Protein AF-A0A939U346-F1 (afdb_monomer)

pLDDT: mean 86.93, std 12.24, range [33.03, 98.25]

Structure (mmCIF, N/CA/C/O backbone):
data_AF-A0A939U346-F1
#
_entry.id   AF-A0A939U346-F1
#
loop_
_atom_site.group_PDB
_atom_site.id
_atom_site.type_symbol
_atom_site.label_atom_id
_atom_site.label_alt_id
_atom_site.label_comp_id
_atom_site.label_asym_id
_atom_site.label_entity_id
_atom_site.label_seq_id
_atom_site.pdbx_PDB_ins_code
_atom_site.Cartn_x
_atom_site.Cartn_y
_atom_site.Cartn_z
_atom_site.occupancy
_atom_site.B_iso_or_equiv
_atom_site.auth_seq_id
_atom_site.auth_comp_id
_atom_site.auth_asym_id
_atom_site.auth_atom_id
_atom_site.pdbx_PDB_model_num
ATOM 1 N N . SER A 1 1 ? -8.311 13.106 3.183 1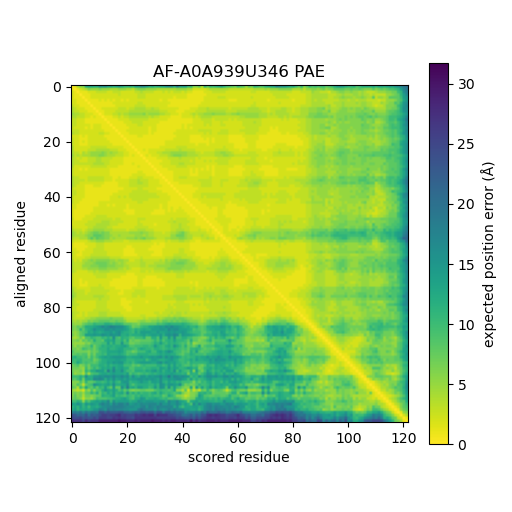.00 68.81 1 SER A N 1
ATOM 2 C CA . SER A 1 1 ? -8.637 11.685 2.980 1.00 68.81 1 SER A CA 1
ATOM 3 C C . SER A 1 1 ? -7.372 10.909 3.173 1.00 68.81 1 SER A C 1
ATOM 5 O O . SER A 1 1 ? -6.352 11.348 2.651 1.00 68.81 1 SER A O 1
ATOM 7 N N . ASP A 1 2 ? -7.457 9.799 3.887 1.00 86.19 2 ASP A N 1
ATOM 8 C CA . ASP A 1 2 ? -6.321 8.907 4.074 1.00 86.19 2 ASP A CA 1
ATOM 9 C C . ASP A 1 2 ? -5.951 8.229 2.758 1.00 86.19 2 ASP A C 1
ATOM 11 O O . ASP A 1 2 ? -6.724 8.220 1.787 1.00 86.19 2 ASP A O 1
ATOM 15 N N . PHE A 1 3 ? -4.748 7.681 2.712 1.00 90.31 3 PHE A N 1
ATOM 16 C CA . PHE A 1 3 ? -4.232 6.973 1.557 1.00 90.31 3 PHE A CA 1
ATOM 17 C C . PHE A 1 3 ? -3.382 5.786 1.999 1.00 90.31 3 PHE A C 1
ATOM 19 O O . PHE A 1 3 ? -2.921 5.714 3.136 1.00 90.31 3 PHE A O 1
ATOM 26 N N . VAL A 1 4 ? -3.178 4.861 1.072 1.00 91.94 4 VAL A N 1
ATOM 27 C CA . VAL A 1 4 ? -2.206 3.779 1.168 1.00 91.94 4 VAL A CA 1
ATOM 28 C C . VAL A 1 4 ? -1.236 3.891 0.002 1.00 91.94 4 VAL A C 1
ATOM 30 O O . VAL A 1 4 ? -1.621 4.288 -1.102 1.00 91.94 4 VAL A O 1
ATOM 33 N N . GLU A 1 5 ? 0.013 3.519 0.247 1.00 92.88 5 GLU A N 1
ATOM 34 C CA . GLU A 1 5 ? 1.037 3.408 -0.784 1.00 92.88 5 GLU A CA 1
ATOM 35 C C . GLU A 1 5 ? 1.495 1.966 -0.927 1.00 92.88 5 GLU A C 1
ATOM 37 O O . GLU A 1 5 ? 1.801 1.285 0.053 1.00 92.88 5 GLU A O 1
ATOM 42 N N . LEU A 1 6 ? 1.547 1.498 -2.170 1.00 93.62 6 LEU A N 1
ATOM 43 C CA . LEU A 1 6 ? 2.166 0.226 -2.510 1.00 93.62 6 LEU A CA 1
ATOM 44 C C . LEU A 1 6 ? 3.575 0.497 -3.019 1.00 93.62 6 LEU A C 1
ATOM 46 O O . LEU A 1 6 ? 3.736 1.136 -4.054 1.00 93.62 6 LEU A O 1
ATOM 50 N N . TYR A 1 7 ? 4.574 -0.012 -2.307 1.00 92.19 7 TYR A N 1
ATOM 51 C CA . TYR A 1 7 ? 5.979 0.096 -2.682 1.00 92.19 7 TYR A CA 1
ATOM 52 C C . TYR A 1 7 ? 6.494 -1.221 -3.265 1.00 92.19 7 TYR A C 1
ATOM 54 O O . TYR A 1 7 ? 6.305 -2.290 -2.674 1.00 92.19 7 TYR A O 1
ATOM 62 N N . ASN A 1 8 ? 7.192 -1.160 -4.399 1.00 93.25 8 ASN A N 1
ATOM 63 C CA . ASN A 1 8 ? 7.899 -2.316 -4.941 1.00 93.25 8 ASN A CA 1
ATOM 64 C C . ASN A 1 8 ? 9.378 -2.312 -4.527 1.00 93.25 8 ASN A C 1
ATOM 66 O O . ASN A 1 8 ? 10.244 -1.838 -5.259 1.00 93.25 8 ASN A O 1
ATOM 70 N N . GLY A 1 9 ? 9.673 -2.938 -3.387 1.00 90.56 9 GLY A N 1
ATOM 71 C CA . GLY A 1 9 ? 11.047 -3.152 -2.914 1.00 90.56 9 GLY A CA 1
ATOM 72 C C . GLY A 1 9 ? 11.808 -4.298 -3.599 1.00 90.56 9 GLY A C 1
ATOM 73 O O . GLY A 1 9 ? 12.868 -4.694 -3.119 1.00 90.56 9 GLY A O 1
ATOM 74 N N . GLY A 1 10 ? 11.258 -4.900 -4.658 1.00 90.62 10 GLY A N 1
ATOM 75 C CA . GLY A 1 10 ? 11.911 -5.958 -5.428 1.00 90.62 10 GLY A CA 1
ATOM 76 C C . GLY A 1 10 ? 12.780 -5.426 -6.572 1.00 90.62 10 GLY A C 1
ATOM 77 O O . GLY A 1 10 ? 12.800 -4.238 -6.865 1.00 90.62 10 GLY A O 1
ATOM 78 N N . ASN A 1 11 ? 13.455 -6.337 -7.281 1.00 94.62 11 ASN A N 1
ATOM 79 C CA . ASN A 1 11 ? 14.344 -5.998 -8.407 1.00 94.62 11 ASN A CA 1
ATOM 80 C C . ASN A 1 11 ? 13.662 -6.062 -9.788 1.00 94.62 11 ASN A C 1
ATOM 82 O O . ASN A 1 11 ? 14.317 -5.869 -10.810 1.00 94.62 11 ASN A O 1
ATOM 86 N N . GLY A 1 12 ? 12.369 -6.390 -9.845 1.00 95.81 12 GLY A N 1
ATOM 87 C CA . GLY A 1 12 ? 11.603 -6.501 -11.088 1.00 95.81 12 GLY A CA 1
ATOM 88 C C . GLY A 1 12 ? 10.267 -5.779 -10.991 1.00 95.81 12 GLY A C 1
ATOM 89 O O . GLY A 1 12 ? 9.732 -5.612 -9.897 1.00 95.81 12 GLY A O 1
ATOM 90 N N . ALA A 1 13 ? 9.727 -5.351 -12.133 1.00 96.81 13 ALA A N 1
ATOM 91 C CA . ALA A 1 13 ? 8.409 -4.730 -12.174 1.00 96.81 13 ALA A CA 1
ATOM 92 C C . ALA A 1 13 ? 7.316 -5.732 -11.766 1.00 96.81 13 ALA A C 1
ATOM 94 O O . ALA A 1 13 ? 7.331 -6.888 -12.196 1.00 96.81 13 ALA A O 1
ATOM 95 N N . VAL A 1 14 ? 6.353 -5.277 -10.964 1.00 96.81 14 VAL A N 1
ATOM 96 C CA . VAL A 1 14 ? 5.215 -6.083 -10.504 1.00 96.81 14 VAL A CA 1
ATOM 97 C C . VAL A 1 14 ? 3.944 -5.573 -11.166 1.00 96.81 14 VAL A C 1
ATOM 99 O O . VAL A 1 14 ? 3.558 -4.427 -10.953 1.00 96.81 14 VAL A O 1
ATOM 102 N N . SER A 1 15 ? 3.283 -6.427 -11.951 1.00 96.81 15 SER A N 1
ATOM 103 C CA . SER A 1 15 ? 1.941 -6.142 -12.465 1.00 96.81 15 SER A CA 1
ATOM 104 C C . SER A 1 15 ? 0.899 -6.389 -11.378 1.00 96.81 15 SER A C 1
ATOM 106 O O . SER A 1 15 ? 0.858 -7.466 -10.779 1.00 96.81 15 SER A O 1
ATOM 108 N N . LEU A 1 16 ? 0.030 -5.402 -11.169 1.00 97.00 16 LEU A N 1
ATOM 109 C CA . LEU A 1 16 ? -1.098 -5.476 -10.244 1.00 97.00 16 LEU A CA 1
ATOM 110 C C . LEU A 1 16 ? -2.385 -5.975 -10.910 1.00 97.00 16 LEU A C 1
ATOM 112 O O . LEU A 1 16 ? -3.455 -5.936 -10.306 1.00 97.00 16 LEU A O 1
ATOM 116 N N . GLN A 1 17 ? -2.308 -6.478 -12.146 1.00 96.94 17 GLN A N 1
ATOM 117 C CA . GLN A 1 17 ? -3.472 -7.031 -12.825 1.00 96.94 17 GLN A CA 1
ATOM 118 C C . GLN A 1 17 ? -4.093 -8.167 -12.002 1.00 96.94 17 GLN A C 1
ATOM 120 O O . GLN A 1 17 ? -3.458 -9.186 -11.727 1.00 96.94 17 GLN A O 1
ATOM 125 N N . GLY A 1 18 ? -5.361 -7.990 -11.630 1.00 97.12 18 GLY A N 1
ATOM 126 C CA . GLY A 1 18 ? -6.103 -8.964 -10.832 1.00 97.12 18 GLY A CA 1
ATOM 127 C C . GLY A 1 18 ? -5.733 -8.980 -9.349 1.00 97.12 18 GLY A C 1
ATOM 128 O O . GLY A 1 18 ? -6.120 -9.919 -8.665 1.00 97.12 18 GLY A O 1
ATOM 129 N N . TRP A 1 19 ? -4.990 -7.992 -8.848 1.00 98.25 19 TRP A N 1
ATOM 130 C CA . TRP A 1 19 ? -4.778 -7.799 -7.413 1.00 98.25 19 TRP A CA 1
ATOM 131 C C . TRP A 1 19 ? -5.928 -6.994 -6.800 1.00 98.25 19 TRP A C 1
ATOM 133 O O . TRP A 1 19 ? -6.659 -6.292 -7.504 1.00 98.25 19 TRP A O 1
ATOM 143 N N . TYR A 1 20 ? -6.073 -7.075 -5.478 1.00 98.19 20 TYR A N 1
ATOM 144 C CA . TYR A 1 20 ? -7.152 -6.418 -4.745 1.00 98.19 20 TYR A CA 1
ATOM 145 C C . TYR A 1 20 ? -6.668 -5.782 -3.446 1.00 98.19 20 TYR A C 1
ATOM 147 O O . TYR A 1 20 ? -5.798 -6.332 -2.772 1.00 98.19 20 TYR A O 1
ATOM 155 N N . LEU A 1 21 ? -7.302 -4.673 -3.068 1.00 97.75 21 LEU A N 1
ATOM 156 C CA . LEU A 1 21 ? -7.279 -4.147 -1.706 1.00 97.75 21 LEU A CA 1
ATOM 157 C C . LEU A 1 21 ? -8.608 -4.437 -1.010 1.00 97.75 21 LEU A C 1
ATOM 159 O O . LEU A 1 21 ? -9.680 -4.356 -1.621 1.00 97.75 21 LEU A O 1
ATOM 163 N N . SER A 1 22 ? -8.538 -4.748 0.280 1.00 97.56 22 SER A N 1
ATOM 164 C CA . SER A 1 22 ? -9.720 -4.922 1.117 1.00 97.56 22 SER A CA 1
ATOM 165 C C . SER A 1 22 ? -9.461 -4.542 2.567 1.00 97.56 22 SER A C 1
ATOM 167 O O . SER A 1 22 ? -8.373 -4.764 3.086 1.00 97.56 22 SER A O 1
ATOM 169 N N . ASP A 1 23 ? -10.494 -4.011 3.206 1.00 96.06 23 ASP A N 1
ATOM 170 C CA . ASP A 1 23 ? -10.623 -3.795 4.649 1.00 96.06 23 ASP A CA 1
ATOM 171 C C . ASP A 1 23 ? -11.467 -4.894 5.338 1.00 96.06 23 ASP A C 1
ATOM 173 O O . ASP A 1 23 ? -11.813 -4.797 6.512 1.00 96.06 23 ASP A O 1
ATOM 177 N N . SER A 1 24 ? -11.877 -5.927 4.591 1.00 94.31 24 SER A N 1
ATOM 178 C CA . SER A 1 24 ? -12.881 -6.904 5.013 1.00 94.31 24 SER A CA 1
ATOM 179 C C . SER A 1 24 ? -12.336 -8.324 4.989 1.00 94.31 24 SER A C 1
ATOM 181 O O . SER A 1 24 ? -11.832 -8.803 3.971 1.00 94.31 24 SER A O 1
ATOM 183 N N . THR A 1 25 ? -12.542 -9.041 6.092 1.00 91.19 25 THR A N 1
ATOM 184 C CA . THR A 1 25 ? -12.237 -10.474 6.215 1.00 91.19 25 THR A CA 1
ATOM 185 C C . THR A 1 25 ? -13.238 -11.368 5.482 1.00 91.19 25 THR A C 1
ATOM 187 O O . THR A 1 25 ? -12.931 -12.523 5.195 1.00 91.19 25 THR A O 1
ATOM 190 N N . GLU A 1 26 ? -14.418 -10.846 5.143 1.00 94.19 26 GLU A N 1
ATOM 191 C CA . GLU A 1 26 ? -15.469 -11.577 4.425 1.00 94.19 26 GLU A CA 1
ATOM 192 C C . GLU A 1 26 ? -15.409 -11.334 2.911 1.00 94.19 26 GLU A C 1
ATOM 194 O O . GLU A 1 26 ? -15.721 -12.224 2.118 1.00 94.19 26 GLU A O 1
ATOM 199 N N . LYS A 1 27 ? -14.975 -10.139 2.490 1.00 95.62 27 LYS A N 1
ATOM 200 C CA . LYS A 1 27 ? -14.855 -9.755 1.078 1.00 95.62 27 LYS A CA 1
ATOM 201 C C . LYS A 1 27 ? -13.402 -9.453 0.720 1.00 95.62 27 LYS A C 1
ATOM 203 O O . LYS A 1 27 ? -13.010 -8.298 0.605 1.00 95.62 27 LYS A O 1
ATOM 208 N N . LEU A 1 28 ? -12.608 -10.494 0.477 1.00 95.62 28 LEU A N 1
ATOM 209 C CA . LEU A 1 28 ? -11.167 -10.367 0.192 1.00 95.62 28 LEU A CA 1
ATOM 210 C C . LEU A 1 28 ? -10.863 -9.588 -1.104 1.00 95.62 28 LEU A C 1
ATOM 212 O O . LEU A 1 28 ? -9.849 -8.910 -1.213 1.00 95.62 28 LEU A O 1
ATOM 216 N N . THR A 1 29 ? -11.763 -9.641 -2.088 1.00 95.94 29 THR A N 1
ATOM 217 C CA . THR A 1 29 ? -11.6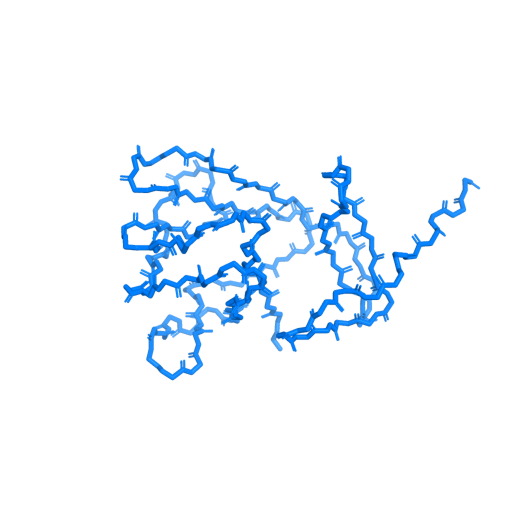10 -8.985 -3.399 1.00 95.94 29 THR A CA 1
ATOM 218 C C . THR A 1 29 ? -12.455 -7.706 -3.480 1.00 95.94 29 THR A C 1
ATOM 220 O O . THR A 1 29 ? -13.222 -7.521 -4.427 1.00 95.94 29 THR A O 1
ATOM 223 N N . LYS A 1 30 ? -12.425 -6.866 -2.432 1.00 97.00 30 LYS A N 1
ATOM 224 C CA . LYS A 1 30 ? -13.352 -5.726 -2.284 1.00 97.00 30 LYS A CA 1
ATOM 225 C C . LYS A 1 30 ? -13.152 -4.664 -3.357 1.00 97.00 30 LYS A C 1
ATOM 227 O O . LYS A 1 30 ? -14.143 -4.281 -3.977 1.00 97.00 30 LYS A O 1
ATOM 232 N N . TRP A 1 31 ? -11.913 -4.234 -3.576 1.00 97.81 31 TRP A N 1
ATOM 233 C CA . TRP A 1 31 ? -11.561 -3.245 -4.588 1.00 97.81 31 TRP A CA 1
ATOM 234 C C . TRP A 1 31 ? -10.462 -3.786 -5.498 1.00 97.81 31 TRP A C 1
ATOM 236 O O . TRP A 1 31 ? -9.388 -4.154 -5.024 1.00 97.81 31 TRP A O 1
ATOM 246 N N . ALA A 1 32 ? -10.747 -3.880 -6.797 1.00 97.50 32 ALA A N 1
ATOM 247 C CA . ALA A 1 32 ? -9.775 -4.333 -7.785 1.00 97.50 32 ALA A CA 1
ATOM 248 C C . ALA A 1 32 ? -8.769 -3.218 -8.073 1.00 97.50 32 ALA A C 1
ATOM 250 O O . ALA A 1 32 ? -9.155 -2.085 -8.354 1.00 97.50 32 ALA A O 1
ATOM 251 N N . LEU A 1 33 ? -7.481 -3.551 -8.034 1.00 97.12 33 L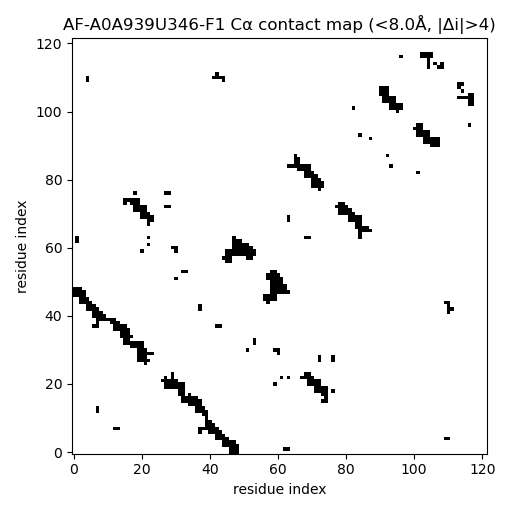EU A N 1
ATOM 252 C CA . LEU A 1 33 ? -6.432 -2.631 -8.452 1.00 97.12 33 LEU A CA 1
ATOM 253 C C . LEU A 1 33 ? -6.480 -2.438 -9.977 1.00 97.12 33 LEU A C 1
ATOM 255 O O . LEU A 1 33 ? -6.791 -3.385 -10.713 1.00 97.12 33 LEU A O 1
ATOM 259 N N . PRO A 1 34 ? -6.156 -1.233 -10.480 1.00 95.19 34 PRO A N 1
ATOM 260 C CA . PRO A 1 34 ? -6.078 -1.002 -11.913 1.00 95.19 34 PRO A CA 1
ATOM 261 C C . PRO A 1 34 ? -4.959 -1.848 -12.528 1.00 95.19 34 PRO A C 1
ATOM 263 O O . PRO A 1 34 ? -4.000 -2.244 -11.863 1.00 95.19 34 PRO A O 1
ATOM 266 N N . ASN A 1 35 ? -5.055 -2.100 -13.835 1.00 94.69 35 ASN A N 1
ATOM 267 C CA . ASN A 1 35 ? -4.015 -2.812 -14.574 1.00 94.69 35 ASN A CA 1
ATOM 268 C C . ASN A 1 35 ? -2.786 -1.913 -14.796 1.00 94.69 35 ASN A C 1
ATOM 270 O O . ASN A 1 35 ? -2.579 -1.370 -15.881 1.00 94.69 35 ASN A O 1
ATOM 274 N N . VAL A 1 36 ? -1.997 -1.741 -13.739 1.00 94.94 36 VAL A N 1
ATOM 275 C CA . VAL A 1 36 ? -0.748 -0.978 -13.713 1.00 94.94 36 VAL A CA 1
ATOM 276 C C . VAL A 1 36 ? 0.396 -1.871 -13.249 1.00 94.94 36 VAL A C 1
ATOM 278 O O . VAL A 1 36 ? 0.182 -2.920 -12.637 1.00 94.94 36 VAL A O 1
ATOM 281 N N . SER A 1 37 ? 1.624 -1.467 -13.562 1.00 96.31 37 SER A N 1
ATOM 282 C CA . SER A 1 37 ? 2.828 -2.110 -13.037 1.00 96.31 37 SER A CA 1
ATOM 283 C C . SER A 1 37 ? 3.630 -1.113 -12.216 1.00 96.31 37 SER A C 1
ATOM 285 O O . SER A 1 37 ? 3.789 0.028 -12.640 1.00 96.31 37 SER A O 1
ATOM 287 N N . ILE A 1 38 ? 4.148 -1.555 -11.073 1.00 96.38 38 ILE A N 1
ATOM 288 C CA . ILE A 1 38 ? 5.050 -0.766 -10.231 1.00 96.38 38 ILE A CA 1
ATOM 289 C C . ILE A 1 38 ? 6.477 -1.221 -10.540 1.00 96.38 38 ILE A C 1
ATOM 291 O O . ILE A 1 38 ? 6.793 -2.405 -10.387 1.00 96.38 38 ILE A O 1
ATOM 295 N N . ALA A 1 39 ? 7.332 -0.319 -11.024 1.00 96.50 39 ALA A N 1
ATOM 296 C CA . ALA A 1 39 ? 8.735 -0.635 -11.297 1.00 96.50 39 ALA A CA 1
ATOM 297 C C . ALA A 1 39 ? 9.538 -0.783 -9.983 1.00 96.50 39 ALA A C 1
ATOM 299 O O . ALA A 1 39 ? 9.041 -0.398 -8.926 1.00 96.50 39 ALA A O 1
ATOM 300 N N . PRO A 1 40 ? 10.744 -1.378 -10.009 1.00 95.38 40 PRO A N 1
ATOM 301 C CA . PRO A 1 40 ? 11.612 -1.452 -8.830 1.00 95.38 40 PRO A CA 1
ATOM 302 C C . PRO A 1 40 ? 11.846 -0.072 -8.212 1.00 95.38 40 PRO A C 1
ATOM 304 O O . PRO A 1 40 ? 12.233 0.845 -8.932 1.00 95.38 40 PRO A O 1
ATOM 307 N N . GLY A 1 41 ? 11.637 0.066 -6.904 1.00 90.50 41 GLY A N 1
ATOM 308 C CA . GLY A 1 41 ? 11.837 1.329 -6.190 1.00 90.50 41 GLY A CA 1
ATOM 309 C C . GLY A 1 41 ? 10.691 2.342 -6.322 1.00 90.50 41 GLY A C 1
ATOM 310 O O . GLY A 1 41 ? 10.754 3.394 -5.697 1.00 90.50 41 GLY A O 1
ATOM 311 N N . GLU A 1 42 ? 9.649 2.036 -7.097 1.00 92.06 42 GLU A N 1
ATOM 312 C CA . GLU A 1 42 ? 8.522 2.943 -7.326 1.00 92.06 42 GLU A CA 1
ATOM 313 C C . GLU A 1 42 ? 7.347 2.677 -6.375 1.00 92.06 42 GLU A C 1
ATOM 315 O O . GLU A 1 42 ? 7.226 1.609 -5.756 1.00 92.06 42 GLU A O 1
ATOM 320 N N . TYR A 1 43 ? 6.442 3.656 -6.327 1.00 92.94 43 TYR A N 1
ATOM 321 C CA . TYR A 1 43 ? 5.276 3.690 -5.451 1.00 92.94 43 TYR A CA 1
ATOM 322 C C . TYR A 1 43 ? 3.978 3.834 -6.252 1.00 92.94 43 TYR A C 1
ATOM 324 O O . TYR A 1 43 ? 3.947 4.417 -7.337 1.00 92.94 43 TYR A O 1
ATOM 332 N N . LEU A 1 44 ? 2.877 3.333 -5.694 1.00 94.50 44 LEU A N 1
ATOM 333 C CA . LEU A 1 44 ? 1.522 3.606 -6.170 1.00 94.50 44 LEU A CA 1
ATOM 334 C C . LEU A 1 44 ? 0.660 4.140 -5.027 1.00 94.50 44 LEU A C 1
ATOM 336 O O . LEU A 1 44 ? 0.379 3.410 -4.077 1.00 94.50 44 LEU A O 1
ATOM 340 N N . LEU A 1 45 ? 0.199 5.383 -5.166 1.00 94.75 45 LEU A N 1
ATOM 341 C CA . LEU A 1 45 ? -0.666 6.066 -4.205 1.00 94.75 45 LEU A CA 1
ATOM 342 C C . LEU A 1 45 ? -2.151 5.784 -4.480 1.00 94.75 45 LEU A C 1
ATOM 344 O O . LEU A 1 45 ? -2.631 5.963 -5.604 1.00 94.75 45 LEU A O 1
ATOM 348 N N . ILE A 1 46 ? -2.893 5.377 -3.448 1.00 95.88 46 ILE A N 1
ATOM 349 C CA . ILE A 1 46 ? -4.328 5.073 -3.520 1.00 95.88 46 ILE A CA 1
ATOM 350 C C . ILE A 1 46 ? -5.048 5.722 -2.338 1.00 95.88 46 ILE A C 1
ATOM 352 O O . ILE A 1 46 ? -4.788 5.403 -1.182 1.00 95.88 46 ILE A O 1
ATOM 356 N N . PHE A 1 47 ? -6.013 6.594 -2.610 1.00 95.25 47 PHE A N 1
ATOM 357 C CA . PHE A 1 47 ? -6.825 7.242 -1.584 1.00 95.25 47 PHE A CA 1
ATOM 358 C C . PHE A 1 47 ? -7.905 6.306 -1.029 1.00 95.25 47 PHE A C 1
ATOM 360 O O . PHE A 1 47 ? -8.737 5.768 -1.762 1.00 95.25 47 PHE A O 1
ATOM 367 N N . LEU A 1 48 ? -7.984 6.196 0.289 1.00 94.06 48 LEU A N 1
ATOM 368 C CA . LEU A 1 48 ? -8.968 5.398 1.018 1.00 94.06 48 LEU A CA 1
ATOM 369 C C . LEU A 1 48 ? -10.194 6.260 1.335 1.00 94.06 48 LEU A C 1
ATOM 371 O O . LEU A 1 48 ? -10.426 6.677 2.463 1.00 94.06 48 LEU A O 1
ATOM 375 N N . SER A 1 49 ? -10.939 6.631 0.295 1.00 94.50 49 SER A N 1
ATOM 376 C CA . SER A 1 49 ? -11.987 7.663 0.402 1.00 94.50 49 SER A CA 1
ATOM 377 C C . SER A 1 49 ? -13.417 7.176 0.183 1.00 94.50 49 SER A C 1
ATOM 379 O O . SER A 1 49 ? -14.341 7.984 0.261 1.00 94.50 49 SER A O 1
ATOM 381 N N . GLY A 1 50 ? -13.613 5.909 -0.182 1.00 95.56 50 GLY A N 1
ATOM 382 C CA . GLY A 1 50 ? -14.932 5.378 -0.536 1.00 95.56 50 GLY A CA 1
ATOM 383 C C . GLY A 1 50 ? -15.478 5.804 -1.904 1.00 95.56 50 GLY A C 1
ATOM 384 O O . GLY A 1 50 ? -16.583 5.406 -2.254 1.00 95.56 50 GLY A O 1
ATOM 385 N N . LYS A 1 51 ? -14.746 6.609 -2.688 1.00 96.06 51 LYS A N 1
ATOM 386 C CA . LYS A 1 51 ? -15.240 7.166 -3.964 1.00 96.06 51 LYS A CA 1
ATOM 387 C C . LYS A 1 51 ? -15.263 6.178 -5.131 1.00 96.06 51 LYS A C 1
ATOM 389 O O . LYS A 1 51 ? -15.907 6.489 -6.125 1.00 96.06 51 LYS A O 1
ATOM 394 N N . ASP A 1 52 ? -14.553 5.055 -5.018 1.00 96.44 52 ASP A N 1
ATOM 395 C CA . ASP A 1 52 ? -14.478 4.008 -6.048 1.00 96.44 52 ASP A CA 1
ATOM 396 C C . ASP A 1 52 ? -14.122 4.549 -7.450 1.00 96.44 52 ASP A C 1
ATOM 398 O O . ASP A 1 52 ? -14.920 4.532 -8.388 1.00 96.44 52 ASP A O 1
ATOM 402 N N . ARG A 1 53 ? -12.911 5.105 -7.579 1.00 94.38 53 ARG A N 1
ATOM 403 C CA . ARG A 1 53 ? -12.402 5.712 -8.818 1.00 94.38 53 ARG A CA 1
ATOM 404 C C . ARG A 1 53 ? -11.047 5.118 -9.177 1.00 94.38 53 ARG A C 1
ATOM 406 O O . ARG A 1 53 ? -10.093 5.270 -8.429 1.00 94.38 53 ARG A O 1
ATOM 413 N N . ASP A 1 54 ? -10.937 4.519 -10.355 1.00 89.62 54 ASP A N 1
ATOM 414 C CA . ASP A 1 54 ? -9.721 3.854 -10.848 1.00 89.62 54 ASP A CA 1
ATOM 415 C C . ASP A 1 54 ? -9.054 4.586 -12.033 1.00 89.62 54 ASP A C 1
ATOM 417 O O . ASP A 1 54 ? -8.117 4.078 -12.649 1.00 89.62 54 ASP A O 1
ATOM 421 N N . ARG A 1 55 ? -9.528 5.797 -12.356 1.00 88.38 55 ARG A N 1
ATOM 422 C CA . ARG A 1 55 ? -8.984 6.665 -13.413 1.00 88.38 55 ARG A CA 1
ATOM 423 C C . ARG A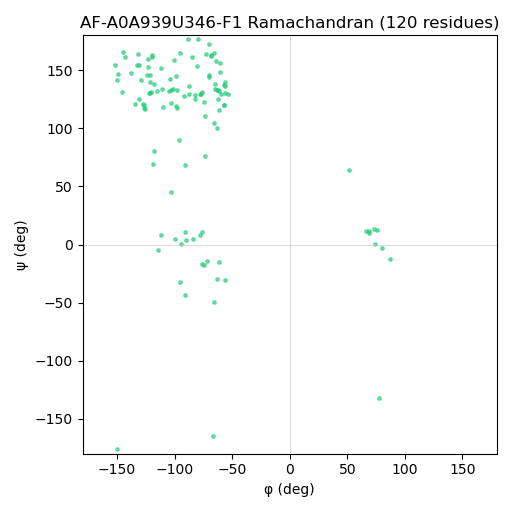 1 55 ? -8.532 8.004 -12.843 1.00 88.38 55 ARG A C 1
ATOM 425 O O . ARG A 1 55 ? -9.310 8.685 -12.175 1.00 88.38 55 ARG A O 1
ATOM 432 N N . GLY A 1 56 ? -7.314 8.418 -13.196 1.00 90.62 56 GLY A N 1
ATOM 433 C CA . GLY A 1 56 ? -6.671 9.592 -12.602 1.00 90.62 56 GLY A CA 1
ATOM 434 C C . GLY A 1 56 ? -6.124 9.245 -11.222 1.00 90.62 56 GLY A C 1
ATOM 435 O O . GLY A 1 56 ? -5.480 8.210 -11.072 1.00 90.62 56 GLY A O 1
ATOM 436 N N . GLU A 1 57 ? -6.398 10.078 -10.216 1.00 93.50 57 GLU A N 1
ATOM 437 C CA . GLU A 1 57 ? -6.122 9.683 -8.832 1.00 93.50 57 GLU A CA 1
ATOM 438 C C . GLU A 1 57 ? -6.967 8.457 -8.482 1.00 93.50 57 GLU A C 1
ATOM 440 O O . GLU A 1 57 ? -8.181 8.424 -8.735 1.00 93.50 57 GLU A O 1
ATOM 445 N N . LEU A 1 58 ? -6.318 7.468 -7.878 1.00 96.50 58 LEU A N 1
ATOM 446 C CA . LEU A 1 58 ? -6.953 6.230 -7.470 1.00 96.50 58 LEU A CA 1
ATOM 447 C C . LEU A 1 58 ? -7.653 6.432 -6.133 1.00 96.50 58 LEU A C 1
ATOM 449 O O . LEU A 1 58 ? -7.048 6.905 -5.177 1.00 96.50 58 LEU A O 1
ATOM 453 N N . HIS A 1 59 ? -8.924 6.060 -6.059 1.00 97.25 59 HIS A N 1
ATOM 454 C CA . HIS A 1 59 ? -9.711 6.055 -4.839 1.00 97.25 59 HIS A CA 1
ATOM 455 C C . HIS A 1 59 ? -10.332 4.678 -4.647 1.00 97.25 59 HIS A C 1
ATOM 457 O O . HIS A 1 59 ? -11.177 4.264 -5.442 1.00 97.25 59 HIS A O 1
ATOM 463 N N . ALA A 1 60 ? -9.970 4.007 -3.559 1.00 97.25 60 ALA A N 1
ATOM 464 C CA . ALA A 1 60 ? -10.608 2.767 -3.158 1.00 97.25 60 ALA A CA 1
ATOM 465 C C . ALA A 1 60 ? -12.106 2.975 -2.883 1.00 97.25 60 ALA A C 1
ATOM 467 O O . ALA A 1 60 ? -12.565 4.070 -2.529 1.00 97.25 60 ALA A O 1
ATOM 468 N N . SER A 1 61 ? -12.869 1.890 -2.995 1.00 97.31 61 SER A N 1
ATOM 469 C CA . SER A 1 61 ? -14.305 1.850 -2.691 1.00 97.31 61 SER A CA 1
ATOM 470 C C . SER A 1 61 ? -14.614 1.835 -1.187 1.00 97.31 61 SER A C 1
ATOM 472 O O . SER A 1 61 ? -15.740 1.542 -0.790 1.00 97.31 61 SER A O 1
ATOM 474 N N . PHE A 1 62 ? -13.615 2.073 -0.338 1.00 96.06 62 PHE A N 1
ATOM 475 C CA . PHE A 1 62 ? -13.741 2.107 1.114 1.00 96.06 62 PHE A CA 1
ATOM 476 C C . PHE A 1 62 ? -12.817 3.167 1.725 1.00 96.06 62 PHE A C 1
ATOM 478 O O . PHE A 1 62 ? -11.942 3.710 1.043 1.00 96.06 62 PHE A O 1
ATOM 485 N N . ALA A 1 63 ? -13.067 3.476 2.991 1.00 93.38 63 ALA A N 1
ATOM 486 C CA . ALA A 1 63 ? -12.211 4.273 3.861 1.00 93.38 63 ALA A CA 1
ATOM 487 C C . ALA A 1 63 ? -11.804 3.405 5.057 1.00 93.38 63 ALA A C 1
ATOM 489 O O . ALA A 1 63 ? -12.434 2.374 5.279 1.00 93.38 63 ALA A O 1
ATOM 490 N N . LEU A 1 64 ? -10.759 3.805 5.779 1.00 89.44 64 LEU A N 1
ATOM 491 C CA . LEU A 1 64 ? -10.305 3.098 6.976 1.00 89.44 64 LEU A CA 1
ATOM 492 C C . LEU A 1 64 ? -10.539 3.935 8.228 1.00 89.44 64 LEU A C 1
ATOM 494 O O . LEU A 1 64 ? -10.482 5.164 8.201 1.00 89.44 64 LEU A O 1
ATOM 498 N N . HIS A 1 65 ? -10.729 3.234 9.332 1.00 86.75 65 HIS 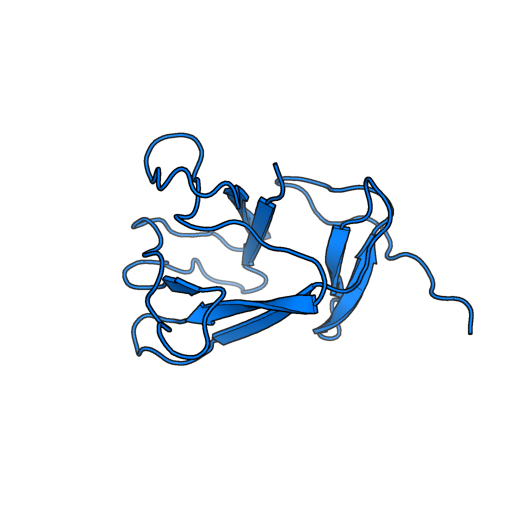A N 1
ATOM 499 C CA . HIS A 1 65 ? -10.751 3.754 10.685 1.00 86.75 65 HIS A CA 1
ATOM 500 C C . HIS A 1 65 ? -9.641 3.106 11.521 1.00 86.75 65 HIS A C 1
ATOM 502 O O . HIS A 1 65 ? -9.110 2.044 11.184 1.00 86.75 65 HIS A O 1
ATOM 508 N N . ALA A 1 66 ? -9.290 3.739 12.642 1.00 85.12 66 ALA A N 1
ATOM 509 C CA . ALA A 1 66 ? -8.362 3.144 13.596 1.00 85.12 66 ALA A CA 1
ATOM 510 C C . ALA A 1 66 ? -8.881 1.777 14.080 1.00 85.12 66 ALA A C 1
ATOM 512 O O . ALA A 1 66 ? -10.070 1.604 14.353 1.00 85.12 66 ALA A O 1
ATOM 513 N N . GLY A 1 67 ? -7.980 0.802 14.171 1.00 87.00 67 GLY A N 1
ATOM 514 C CA . GLY A 1 67 ? -8.282 -0.586 14.515 1.00 87.00 67 GLY A CA 1
ATOM 515 C C . GLY A 1 67 ? -8.673 -1.473 13.330 1.00 87.00 67 GLY A C 1
ATOM 516 O O . GLY A 1 67 ? -8.680 -2.695 13.484 1.00 87.00 67 GLY A O 1
ATOM 517 N N . GLU A 1 68 ? -8.958 -0.911 12.153 1.00 91.00 68 GLU A N 1
ATOM 518 C CA . GLU A 1 68 ? -9.254 -1.702 10.956 1.00 91.00 68 GLU A CA 1
ATOM 519 C C . GLU A 1 68 ? -7.977 -2.208 10.279 1.00 91.00 68 GLU A C 1
ATOM 521 O O . GLU A 1 68 ? -6.902 -1.619 10.387 1.00 91.00 68 GLU A O 1
ATOM 526 N N . THR A 1 69 ? -8.086 -3.324 9.561 1.00 92.50 69 THR A N 1
ATOM 527 C CA . THR A 1 69 ? -6.983 -3.897 8.785 1.00 92.50 69 THR A CA 1
ATOM 528 C C . THR A 1 69 ? -7.198 -3.632 7.313 1.00 92.50 69 THR A C 1
ATOM 530 O O . THR A 1 69 ? -8.254 -3.965 6.799 1.00 92.50 69 THR A O 1
ATOM 533 N N . VAL A 1 70 ? -6.174 -3.144 6.616 1.00 94.62 70 VAL A N 1
ATOM 534 C CA . VAL A 1 70 ? -6.107 -3.176 5.153 1.00 94.62 70 VAL A CA 1
ATOM 535 C C . VAL A 1 70 ? -5.199 -4.310 4.701 1.00 94.62 70 VAL A C 1
ATOM 537 O O . VAL A 1 70 ? -4.103 -4.495 5.228 1.00 94.62 70 VAL A O 1
ATOM 540 N N . ALA A 1 71 ? -5.656 -5.079 3.721 1.00 96.19 71 ALA A N 1
ATOM 541 C CA . ALA A 1 71 ? -4.943 -6.217 3.170 1.00 96.19 71 ALA A CA 1
ATOM 542 C C . ALA A 1 71 ? -4.865 -6.148 1.641 1.00 96.19 71 ALA A C 1
ATOM 544 O O . ALA A 1 71 ? -5.817 -5.761 0.956 1.00 96.19 71 ALA A O 1
ATOM 545 N N . LEU A 1 72 ? -3.708 -6.551 1.121 1.00 97.25 72 LEU A N 1
ATOM 546 C CA . LEU A 1 72 ? -3.386 -6.673 -0.291 1.00 97.25 72 LEU A CA 1
ATOM 547 C C . LEU A 1 72 ? -3.438 -8.149 -0.687 1.00 97.25 72 LEU A C 1
ATOM 549 O O . LEU A 1 72 ? -2.691 -8.974 -0.158 1.00 97.25 72 LEU A O 1
ATOM 553 N N . TYR A 1 73 ? -4.286 -8.478 -1.653 1.00 97.75 73 TYR A N 1
ATOM 554 C CA . TYR A 1 73 ? -4.432 -9.827 -2.189 1.00 97.75 73 TYR A CA 1
ATOM 555 C C . TYR A 1 73 ? -3.900 -9.881 -3.615 1.00 97.75 73 TYR A C 1
ATOM 557 O O . TYR A 1 73 ? -4.208 -9.020 -4.439 1.00 97.75 73 TYR A O 1
ATOM 565 N N . ASN A 1 74 ? -3.111 -10.908 -3.920 1.00 95.75 74 ASN A N 1
ATOM 566 C CA . ASN A 1 74 ? -2.597 -11.112 -5.272 1.00 95.75 74 ASN A CA 1
ATOM 567 C C . ASN A 1 74 ? -3.638 -11.763 -6.200 1.00 95.75 74 ASN A C 1
ATOM 569 O O . ASN A 1 74 ? -4.719 -12.165 -5.770 1.00 95.75 74 ASN A O 1
ATOM 573 N N . SER A 1 75 ? -3.284 -11.931 -7.476 1.00 95.12 75 SER A N 1
ATOM 574 C CA . SER A 1 75 ? -4.156 -12.531 -8.499 1.00 95.12 75 SER A CA 1
ATOM 575 C C . SER A 1 75 ? -4.574 -13.983 -8.243 1.00 95.12 75 SER A C 1
ATOM 577 O O . SER A 1 75 ? -5.539 -14.455 -8.841 1.00 95.12 75 SER A O 1
ATOM 579 N N . ALA A 1 76 ? -3.902 -14.686 -7.327 1.00 94.38 76 ALA A N 1
ATOM 580 C CA . ALA A 1 76 ? -4.297 -16.016 -6.865 1.00 94.38 76 ALA A CA 1
ATOM 581 C C . ALA A 1 76 ? -5.244 -15.976 -5.646 1.00 94.38 76 ALA A C 1
ATOM 583 O O . ALA A 1 76 ? -5.549 -17.023 -5.077 1.00 94.38 76 ALA A O 1
ATOM 584 N N . GLY A 1 77 ? -5.668 -14.786 -5.204 1.00 91.00 77 GLY A N 1
ATOM 585 C CA . GLY A 1 77 ? -6.516 -14.587 -4.028 1.00 91.00 77 GLY A CA 1
ATOM 586 C C . GLY A 1 77 ? -5.799 -14.803 -2.693 1.00 91.00 77 GLY A C 1
ATOM 587 O O . GLY A 1 77 ? -6.451 -14.924 -1.658 1.00 91.00 77 GLY A O 1
ATOM 588 N N . ARG A 1 78 ? -4.461 -14.876 -2.683 1.00 94.94 78 ARG A N 1
ATOM 589 C CA . ARG A 1 78 ? -3.682 -15.038 -1.446 1.00 94.94 78 ARG A CA 1
ATOM 590 C C . ARG A 1 78 ? -3.397 -13.670 -0.845 1.00 94.94 78 ARG A C 1
ATOM 592 O O . ARG A 1 78 ? -2.990 -12.765 -1.573 1.00 94.94 78 ARG A O 1
ATOM 599 N N . CYS A 1 79 ? -3.560 -13.550 0.473 1.00 95.38 79 CYS A N 1
ATOM 600 C CA . CYS A 1 79 ? -3.096 -12.379 1.211 1.00 95.38 79 CYS A CA 1
ATOM 601 C C . CYS A 1 79 ? -1.576 -12.283 1.051 1.00 95.38 79 CYS A C 1
ATOM 603 O O . CYS A 1 79 ? -0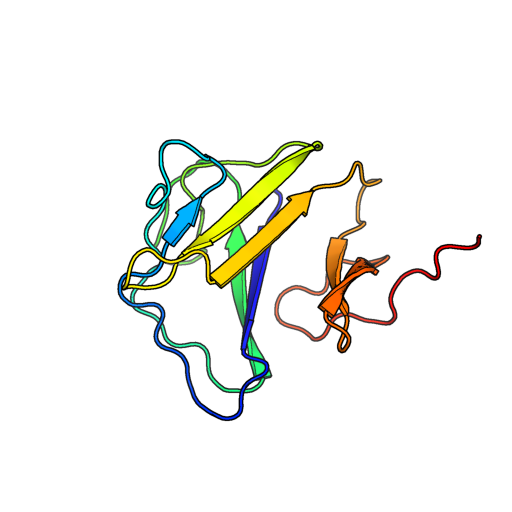.853 -13.211 1.424 1.00 95.38 79 CYS A O 1
ATOM 605 N N . TYR A 1 80 ? -1.123 -11.212 0.414 1.00 93.00 80 TYR A N 1
ATOM 606 C CA . TYR A 1 80 ? 0.286 -10.929 0.193 1.00 93.00 80 TYR A CA 1
ATOM 607 C C . TYR A 1 80 ? 0.847 -10.098 1.341 1.00 93.00 80 TYR A C 1
ATOM 609 O O . TYR A 1 80 ? 1.932 -10.392 1.837 1.00 93.00 80 TYR A O 1
ATOM 617 N N . ASP A 1 81 ? 0.084 -9.096 1.776 1.00 92.44 81 ASP A N 1
ATOM 618 C CA . ASP A 1 81 ? 0.427 -8.267 2.921 1.00 92.44 81 ASP A CA 1
ATOM 619 C C . ASP A 1 81 ? -0.834 -7.721 3.608 1.00 92.44 81 ASP A C 1
ATOM 621 O O . ASP A 1 81 ? -1.881 -7.590 2.973 1.00 92.44 81 ASP A O 1
ATOM 625 N N . ALA A 1 82 ? -0.737 -7.405 4.897 1.00 92.19 82 ALA A N 1
ATOM 626 C CA . ALA A 1 82 ? -1.799 -6.777 5.671 1.00 92.19 82 ALA A CA 1
ATOM 627 C C . ALA A 1 82 ? -1.241 -5.905 6.802 1.00 92.19 82 ALA A C 1
ATOM 629 O O . ALA A 1 82 ? -0.277 -6.281 7.473 1.00 92.19 82 ALA A O 1
ATOM 630 N N . ILE A 1 83 ? -1.885 -4.765 7.041 1.00 89.06 83 ILE A N 1
ATOM 631 C CA . ILE A 1 83 ? -1.555 -3.829 8.116 1.00 89.06 83 ILE A CA 1
ATOM 632 C C . ILE A 1 83 ? -2.839 -3.478 8.860 1.00 89.06 83 ILE A C 1
ATOM 634 O O . ILE A 1 83 ? -3.808 -3.026 8.254 1.00 89.06 83 ILE A O 1
ATOM 638 N N . THR A 1 84 ? -2.837 -3.677 10.176 1.00 89.44 84 THR A N 1
ATOM 639 C CA . THR A 1 84 ? -3.855 -3.101 11.060 1.00 89.44 84 THR A CA 1
ATOM 640 C C . THR A 1 84 ? -3.460 -1.674 11.377 1.00 89.44 84 THR A C 1
ATOM 642 O O . THR A 1 84 ? -2.343 -1.446 11.835 1.00 89.44 84 THR A O 1
ATOM 645 N N . ILE A 1 85 ? -4.361 -0.733 11.120 1.00 84.88 85 ILE A N 1
ATOM 646 C CA . ILE A 1 85 ? -4.146 0.688 11.349 1.00 84.88 85 ILE A CA 1
ATOM 647 C C . ILE A 1 85 ? -4.201 0.938 12.862 1.00 84.88 85 ILE A C 1
ATOM 649 O O . ILE A 1 85 ? -5.269 0.783 13.461 1.00 84.88 85 ILE A O 1
ATOM 653 N N . PRO A 1 86 ? -3.075 1.267 13.517 1.00 80.94 86 PRO A N 1
ATOM 654 C CA . PRO A 1 86 ? -3.096 1.683 14.914 1.00 80.94 86 PRO A CA 1
ATOM 655 C C . PRO A 1 86 ? -3.838 3.018 15.064 1.00 80.94 86 PRO A C 1
ATOM 657 O O . PRO A 1 86 ? -4.045 3.739 14.090 1.00 80.94 86 PRO A O 1
ATOM 660 N N . GLU A 1 87 ? -4.209 3.380 16.291 1.00 80.12 87 GLU A N 1
ATOM 661 C CA . GLU A 1 87 ? -4.560 4.775 16.566 1.00 80.12 87 GLU A CA 1
ATOM 662 C C . GLU A 1 87 ? -3.331 5.657 16.311 1.00 80.12 87 GLU A C 1
ATOM 664 O O . GLU A 1 87 ? -2.250 5.407 16.850 1.00 80.12 87 GLU A O 1
ATOM 669 N N . THR A 1 88 ? -3.491 6.668 15.461 1.00 71.94 88 THR A N 1
ATOM 670 C CA . THR A 1 88 ? -2.439 7.620 15.105 1.00 71.94 88 THR A CA 1
ATOM 671 C C . THR A 1 88 ? -2.894 9.042 15.392 1.00 71.94 88 THR A C 1
ATOM 673 O O . THR A 1 88 ? -4.064 9.379 15.206 1.00 71.94 88 THR A O 1
ATOM 676 N N . GLU A 1 89 ? -1.960 9.897 15.802 1.00 73.56 89 GLU A N 1
ATOM 677 C CA . GLU A 1 89 ? -2.183 11.344 15.796 1.00 73.56 89 GLU A CA 1
ATOM 678 C C . GLU A 1 89 ? -2.266 11.870 14.351 1.00 73.56 89 GLU A C 1
ATOM 680 O O . GLU A 1 89 ? -1.843 11.204 13.400 1.00 73.56 89 GLU A O 1
ATOM 685 N N . GLU A 1 90 ? -2.818 13.073 14.165 1.00 71.50 90 GLU A N 1
ATOM 686 C CA . GLU A 1 90 ? -2.851 13.707 12.844 1.00 71.50 90 GLU A CA 1
ATOM 687 C C . GLU A 1 90 ? -1.433 13.837 12.255 1.00 71.50 90 GLU A C 1
ATOM 689 O O . GLU A 1 90 ? -0.488 14.207 12.949 1.00 71.50 90 GLU A O 1
ATOM 694 N N . ASN A 1 91 ? -1.303 13.589 10.947 1.00 68.88 91 ASN A N 1
ATOM 695 C CA . ASN A 1 91 ? -0.048 13.636 10.175 1.00 68.88 91 ASN A CA 1
ATOM 696 C C . ASN A 1 91 ? 0.987 12.544 10.491 1.00 68.88 91 ASN A C 1
ATOM 698 O O . ASN A 1 91 ? 2.109 12.615 9.992 1.00 68.88 91 ASN A O 1
ATOM 702 N N . VAL A 1 92 ? 0.618 11.506 11.242 1.00 76.25 92 VAL A N 1
ATOM 703 C CA . VAL A 1 92 ? 1.446 10.305 11.392 1.00 76.25 92 VAL A CA 1
ATOM 704 C C . VAL A 1 92 ? 1.044 9.276 10.338 1.00 76.25 92 VAL A C 1
ATOM 706 O O . VAL A 1 92 ? -0.129 8.926 10.224 1.00 76.25 92 VAL A O 1
ATOM 709 N N . SER A 1 93 ? 2.012 8.768 9.574 1.00 77.12 93 SER A N 1
ATOM 710 C CA . SER A 1 93 ? 1.797 7.618 8.689 1.00 77.12 93 SER A CA 1
ATOM 711 C C . SER A 1 93 ? 2.322 6.334 9.328 1.00 77.12 93 SER A C 1
ATOM 713 O O . SER A 1 93 ? 3.162 6.354 10.230 1.00 77.12 93 SER A O 1
ATOM 715 N N . VAL A 1 94 ? 1.808 5.200 8.861 1.00 79.25 94 VAL A N 1
ATOM 716 C CA . VAL A 1 94 ? 2.193 3.864 9.321 1.00 79.25 94 VAL A CA 1
ATOM 717 C C . VAL A 1 94 ? 2.702 3.094 8.117 1.00 79.25 94 VAL A C 1
ATOM 719 O O . VAL A 1 94 ? 2.043 3.057 7.079 1.00 79.25 94 VAL A O 1
ATOM 722 N N . GLY A 1 95 ? 3.865 2.469 8.243 1.00 76.50 95 GLY A N 1
ATOM 723 C CA . GLY A 1 95 ? 4.450 1.679 7.167 1.00 76.50 95 GLY A CA 1
ATOM 724 C C . GLY A 1 95 ? 5.304 0.536 7.688 1.00 76.50 95 GLY A C 1
ATOM 725 O O . GLY A 1 95 ? 5.381 0.292 8.893 1.00 76.50 95 GLY A O 1
ATOM 726 N N . ARG A 1 96 ? 5.936 -0.189 6.764 1.00 78.19 96 ARG A N 1
ATOM 727 C CA . ARG A 1 96 ? 6.898 -1.243 7.096 1.00 78.19 96 ARG A CA 1
ATOM 728 C C . ARG A 1 96 ? 8.323 -0.714 7.005 1.00 78.19 96 ARG A C 1
ATOM 730 O O . ARG A 1 96 ? 8.692 -0.112 6.000 1.00 78.19 96 ARG A O 1
ATOM 737 N 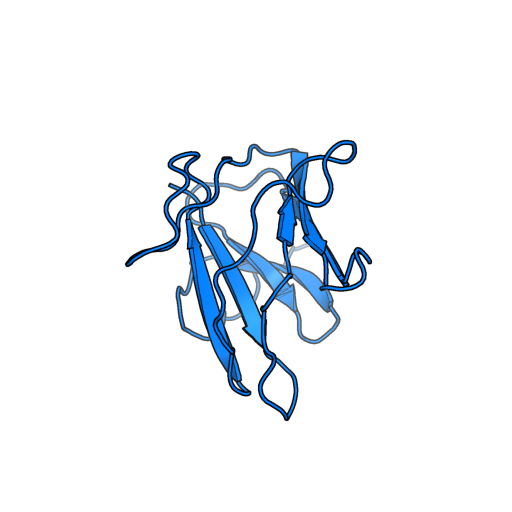N . SER A 1 97 ? 9.131 -1.006 8.021 1.00 74.44 97 SER A N 1
ATOM 738 C CA . SER A 1 97 ? 10.580 -0.814 7.964 1.00 74.44 97 SER A CA 1
ATOM 739 C C . SER A 1 97 ? 11.238 -1.822 7.009 1.00 74.44 97 SER A C 1
ATOM 741 O O . SER A 1 97 ? 10.603 -2.777 6.550 1.00 74.44 97 SER A O 1
ATOM 743 N N . ALA A 1 98 ? 12.539 -1.660 6.750 1.00 71.00 98 ALA A N 1
ATOM 744 C CA . ALA A 1 98 ? 13.330 -2.637 5.994 1.00 71.00 98 ALA A CA 1
ATOM 745 C C . ALA A 1 98 ? 13.289 -4.052 6.613 1.00 71.00 98 ALA A C 1
ATOM 747 O O . ALA A 1 98 ? 13.310 -5.049 5.891 1.00 71.00 98 ALA A O 1
ATOM 748 N N . ASP A 1 99 ? 13.141 -4.134 7.939 1.00 71.56 99 ASP A N 1
ATOM 749 C CA . ASP A 1 99 ? 13.011 -5.386 8.693 1.00 71.56 99 ASP A CA 1
ATOM 750 C C . ASP A 1 99 ? 11.566 -5.920 8.730 1.00 71.56 99 ASP A C 1
ATOM 752 O O . ASP A 1 99 ? 11.290 -6.935 9.365 1.00 71.56 99 ASP A O 1
ATOM 756 N N . LYS A 1 100 ? 10.641 -5.269 8.007 1.00 69.69 100 LYS A N 1
ATOM 757 C CA . LYS A 1 100 ? 9.202 -5.581 7.900 1.00 69.69 100 LYS A CA 1
ATOM 758 C C . LYS A 1 100 ? 8.385 -5.344 9.169 1.00 69.69 100 LYS A C 1
ATOM 760 O O . LYS A 1 100 ? 7.203 -5.699 9.195 1.00 69.69 100 LYS A O 1
ATOM 765 N N . GLU A 1 101 ? 8.976 -4.700 10.167 1.00 75.06 101 GLU A N 1
ATOM 766 C CA . GLU A 1 101 ? 8.278 -4.237 11.365 1.00 75.06 101 GLU A CA 1
ATOM 767 C C . GLU A 1 101 ? 7.348 -3.071 11.028 1.00 75.06 101 GLU A C 1
ATOM 769 O O . GLU A 1 101 ? 7.672 -2.235 10.181 1.00 75.06 101 GLU A O 1
ATOM 774 N N . ILE A 1 102 ? 6.195 -3.006 11.695 1.00 76.25 102 ILE A N 1
ATOM 775 C CA . ILE A 1 102 ? 5.295 -1.856 11.582 1.00 76.25 102 ILE A CA 1
ATOM 776 C C . ILE A 1 102 ? 5.900 -0.692 12.362 1.00 76.25 102 ILE A C 1
ATOM 778 O O . ILE A 1 102 ? 6.165 -0.805 13.558 1.00 76.25 102 ILE A O 1
ATOM 782 N N . VAL A 1 103 ? 6.113 0.426 11.679 1.00 78.81 103 VAL A N 1
ATOM 783 C CA . VAL A 1 103 ? 6.701 1.644 12.237 1.00 78.81 103 VAL A CA 1
ATOM 784 C C . VAL A 1 103 ? 5.851 2.858 11.881 1.00 78.81 103 VAL A C 1
ATOM 786 O O . VAL A 1 103 ? 5.124 2.865 10.887 1.00 78.81 103 VAL A O 1
ATOM 789 N N . PHE A 1 104 ? 5.956 3.888 12.713 1.00 78.88 104 PHE A N 1
ATOM 790 C CA . PHE A 1 104 ? 5.289 5.167 12.509 1.00 78.88 104 PHE A CA 1
ATOM 791 C C . PHE A 1 104 ? 6.272 6.160 11.896 1.00 78.88 104 PHE A C 1
ATOM 793 O O . PHE A 1 104 ? 7.445 6.160 12.265 1.00 78.88 104 PHE A O 1
ATOM 800 N N . TYR A 1 105 ? 5.804 7.046 11.027 1.00 74.69 105 TYR A N 1
ATOM 801 C CA . TYR A 1 105 ? 6.596 8.142 10.477 1.00 74.69 105 TYR A CA 1
ATOM 802 C C . TYR A 1 105 ? 5.927 9.469 10.814 1.00 74.69 105 TYR A C 1
ATOM 804 O O . TYR A 1 105 ? 4.704 9.590 10.777 1.00 74.69 105 TYR A O 1
ATOM 812 N N . SER A 1 106 ? 6.737 10.469 11.162 1.00 69.56 106 SER A N 1
ATOM 813 C CA . SER A 1 106 ? 6.250 11.783 11.602 1.00 69.56 106 SER A CA 1
ATOM 814 C C . SER A 1 106 ? 5.640 12.626 10.485 1.00 69.56 106 SER A C 1
ATOM 816 O O . SER A 1 106 ? 5.023 13.644 10.779 1.00 69.56 106 SER A O 1
ATOM 818 N N . HIS A 1 107 ? 5.866 12.241 9.227 1.00 70.00 107 HIS A N 1
ATOM 819 C CA . HIS A 1 107 ? 5.366 12.941 8.054 1.00 70.00 107 HIS A CA 1
ATOM 820 C C . HIS A 1 107 ? 5.037 11.925 6.950 1.00 70.00 107 HIS A C 1
ATOM 822 O O . HIS A 1 107 ? 5.890 11.087 6.646 1.00 70.00 107 HIS A O 1
ATOM 828 N N . PRO A 1 108 ? 3.850 11.996 6.321 1.00 71.81 108 PRO A N 1
ATOM 829 C CA . PRO A 1 108 ? 3.574 11.246 5.101 1.00 71.81 108 PRO A CA 1
ATOM 830 C C . PRO A 1 108 ? 4.465 11.737 3.949 1.00 71.81 108 PRO A C 1
ATOM 832 O O . PRO A 1 108 ? 4.554 12.943 3.714 1.00 71.81 108 PRO A O 1
ATOM 835 N N . THR A 1 109 ? 5.073 10.814 3.204 1.00 72.44 109 THR A N 1
ATOM 836 C CA . THR A 1 109 ? 5.934 11.099 2.040 1.00 72.44 109 THR A CA 1
ATOM 837 C C . THR A 1 109 ? 5.343 10.478 0.772 1.00 72.44 109 THR A C 1
ATOM 839 O O . THR A 1 109 ? 5.886 9.506 0.252 1.00 72.44 109 THR A O 1
ATOM 842 N N . PRO A 1 110 ? 4.208 10.995 0.271 1.00 78.44 110 PRO A N 1
ATOM 843 C CA . PRO A 1 110 ? 3.563 10.407 -0.891 1.00 78.44 110 PRO A CA 1
ATOM 844 C C . PRO A 1 110 ? 4.504 10.421 -2.098 1.00 78.44 110 PRO A C 1
ATOM 846 O O . PRO A 1 110 ? 5.019 11.473 -2.475 1.00 78.44 110 PRO A O 1
ATOM 849 N N . LEU A 1 111 ? 4.645 9.259 -2.733 1.00 79.94 111 LEU A N 1
ATOM 850 C CA . LEU A 1 111 ? 5.480 8.985 -3.903 1.00 79.94 111 LEU A CA 1
ATOM 851 C C . LEU A 1 111 ? 6.991 9.096 -3.656 1.00 79.94 111 LEU A C 1
ATOM 853 O O . LEU A 1 111 ? 7.763 9.083 -4.615 1.00 79.94 111 LEU A O 1
ATOM 857 N N . GLU A 1 112 ? 7.420 9.180 -2.400 1.00 77.94 112 GLU A N 1
ATOM 858 C CA . GLU A 1 112 ? 8.824 9.280 -2.010 1.00 77.94 112 GLU A CA 1
ATOM 859 C C . GLU A 1 112 ? 9.156 8.280 -0.895 1.00 77.94 112 GLU A C 1
ATOM 861 O O . GLU A 1 112 ? 8.284 7.723 -0.229 1.00 77.94 112 GLU A O 1
ATOM 866 N N . GLU A 1 113 ? 10.450 8.033 -0.689 1.00 77.62 113 GLU A N 1
ATOM 867 C CA . GLU A 1 113 ? 10.906 7.173 0.400 1.00 77.62 113 GLU A CA 1
ATOM 868 C C . GLU A 1 113 ? 10.501 7.758 1.761 1.00 77.62 113 GLU A C 1
ATOM 870 O O . GLU A 1 113 ? 10.732 8.938 2.039 1.00 77.62 113 GLU A O 1
ATOM 875 N N . ASN A 1 114 ? 9.925 6.911 2.623 1.00 74.06 114 ASN A N 1
ATOM 876 C CA . ASN A 1 114 ? 9.649 7.291 4.004 1.00 74.06 114 ASN A CA 1
ATOM 877 C C . ASN A 1 114 ? 10.946 7.744 4.689 1.00 74.06 114 ASN A C 1
ATOM 879 O O . ASN A 1 114 ? 11.984 7.091 4.586 1.00 74.06 114 ASN A 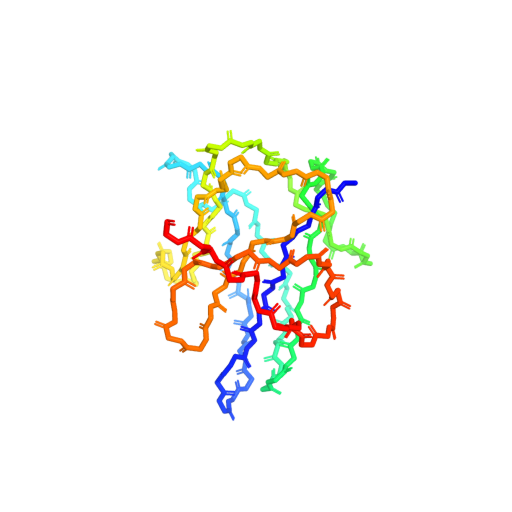O 1
ATOM 883 N N . GLY A 1 115 ? 10.868 8.840 5.446 1.00 67.56 115 GLY A N 1
ATOM 884 C CA . GLY A 1 115 ? 11.979 9.304 6.273 1.00 67.56 115 GLY A CA 1
ATOM 885 C C . GLY A 1 115 ? 12.309 8.347 7.426 1.00 67.56 115 GLY A C 1
ATOM 886 O O . GLY A 1 115 ? 11.861 7.204 7.493 1.00 67.56 115 GLY A O 1
ATOM 887 N N . ASN A 1 116 ? 13.078 8.827 8.403 1.00 72.38 116 ASN A N 1
ATOM 888 C CA . ASN A 1 116 ? 13.372 8.010 9.580 1.00 72.38 116 ASN A CA 1
ATOM 889 C C . ASN A 1 116 ? 12.084 7.699 10.365 1.00 72.38 116 ASN A C 1
ATOM 891 O O . ASN A 1 116 ? 11.315 8.627 10.647 1.00 72.38 116 ASN A O 1
ATOM 895 N N . PRO A 1 117 ? 11.855 6.433 10.759 1.00 71.19 117 PRO A N 1
ATOM 896 C CA . PRO A 1 117 ? 10.729 6.094 11.611 1.00 71.19 117 PRO A CA 1
ATOM 897 C C . PRO A 1 117 ? 10.835 6.828 12.950 1.00 71.19 117 PRO A C 1
ATOM 899 O O . PRO A 1 117 ? 11.929 7.071 13.470 1.00 71.19 117 PRO A O 1
ATOM 902 N N . LEU A 1 118 ? 9.684 7.159 13.528 1.00 67.38 118 LEU A N 1
ATOM 903 C CA . LEU A 1 118 ? 9.580 7.608 14.905 1.00 67.38 118 LEU A CA 1
ATOM 904 C C . LEU A 1 118 ? 10.175 6.520 15.798 1.00 67.38 118 LEU A C 1
ATOM 906 O O . LEU A 1 118 ? 9.708 5.381 15.820 1.00 67.38 118 LEU A O 1
ATOM 910 N N . THR A 1 119 ? 11.215 6.867 16.551 1.00 58.72 119 THR A N 1
ATOM 911 C CA . THR A 1 119 ? 11.715 5.997 17.611 1.00 58.72 119 THR A CA 1
ATOM 912 C C . THR A 1 119 ? 10.631 5.905 18.674 1.00 58.72 119 THR A C 1
ATOM 914 O O . THR A 1 119 ? 10.443 6.851 19.440 1.00 58.72 119 THR A O 1
ATOM 917 N N . THR A 1 120 ? 9.916 4.782 18.740 1.00 49.97 120 THR A N 1
ATOM 918 C CA . THR A 1 120 ? 9.109 4.450 19.914 1.00 49.97 120 THR A CA 1
ATOM 919 C C . THR A 1 120 ? 10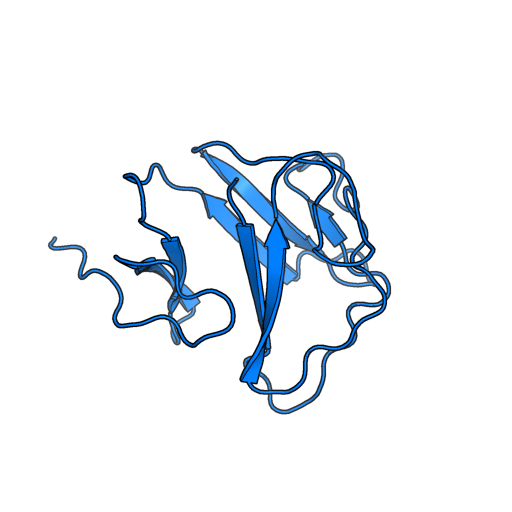.071 4.295 21.087 1.00 49.97 120 THR A C 1
ATOM 921 O O . THR A 1 120 ? 10.773 3.287 21.203 1.00 49.97 120 THR A O 1
ATOM 924 N N . GLY A 1 121 ? 10.171 5.334 21.917 1.00 41.00 121 GLY A N 1
ATOM 925 C CA . GLY A 1 121 ? 10.784 5.216 23.233 1.00 41.00 121 GLY A CA 1
ATOM 926 C C . GLY A 1 121 ? 10.046 4.127 24.008 1.00 41.00 121 GLY A C 1
ATOM 927 O O . GLY A 1 121 ? 8.817 4.101 23.997 1.00 41.00 121 GLY A O 1
ATOM 928 N N . LYS A 1 122 ? 10.802 3.195 24.590 1.00 33.03 122 LYS A N 1
ATOM 929 C CA . LYS A 1 122 ? 10.268 2.191 25.515 1.00 33.03 122 LYS A CA 1
ATOM 930 C C . LYS A 1 122 ? 9.602 2.836 26.724 1.00 33.03 122 LYS A C 1
ATOM 932 O O . LYS A 1 122 ? 10.117 3.891 27.161 1.00 33.03 122 LYS A O 1
#

Nearest PDB structures (foldseek):
  1bwu-assembly3_A  TM=2.587E-01  e=4.584E-01  Allium sativum
  3dzw-assembly1_A  TM=3.015E-01  e=1.251E+00  Narcissus pseudonarcissus
  1kj1-assembly2_P  TM=2.494E-01  e=6.532E-01  Allium sativum
  4h3o-assembly1_B  TM=2.360E-01  e=1.584E+00  Allium sativum
  1kj1-assembly2_Q  TM=2.484E-01  e=2.128E+00  Allium sativum

Solvent-accessible surface area (backbone atoms only — not comparable to full-atom values): 7242 Å² total; per-residue (Å²): 124,55,68,51,72,51,70,30,89,50,94,57,67,44,72,33,57,64,16,18,42,21,72,43,94,86,44,58,74,64,28,73,46,57,82,46,65,38,42,52,78,32,61,46,73,35,31,31,62,43,69,57,32,81,69,84,74,33,24,38,63,41,62,83,55,69,73,39,41,45,33,36,22,41,66,86,72,44,80,75,48,74,48,66,37,63,85,68,63,90,60,48,35,77,48,67,46,97,87,64,46,84,41,40,25,77,55,72,42,88,87,50,79,72,71,75,61,56,79,78,76,129

Sequence (122 aa):
SDFVELYNGGNGAVSLQGWYLSDSTEKLTKWALPNVSIAPGEYLLIFLSGKDRDRGELHASFALHAGETVALYNSAGRCYDAITIPETEENVSVGRSADKEIVFYSHPTPLEENGNPLTTGK

Secondary structure (DSSP, 8-state):
--EEEEE--SSS-EE-TT-EEES-SS-TTSEEPPS-EEPTT-EEEEE-SS--B-SSSEE-S----TT-EEEEE-TTS-EEEEEE-----TT-EEEE-TT--EEEESS--TTS---PBP----

Mean predicted aligned error: 5.76 Å

Foldseek 3Di:
DDKDKDAAQDQAKDFQQQKAKDLDPVCLRQARAPGDIAGHGWMDIADQDLPRDRPDHHYGVHHDDQQTKMFMAGNVRDTPDMDHHHDDDPQKDWDADPVRDIFIANHDDPGDDGDDTDPPDD

Radius of gyration: 14.1 Å; Cα contacts (8 Å, |Δi|>4): 265; chains: 1; bounding box: 30×30×40 Å